Protein AF-A0A7J7UQL2-F1 (afdb_monomer_lite)

Foldseek 3Di:
DDDDDDDDFPDPPPGDDDPVVVVVCVVCQAPNVNPRHGPVPDDCPDPVVVVVVVVVQVVVCVVVVPDPVDDDDDDPDPPLVVLPVVCCPPQVPDQPTDDDFDDDADSSVSSVVVVVVPDDPDDDDDPPPDPDDHPPPPDD

Secondary structure (DSSP, 8-state):
-PPP-------SSS-PPPHHHHHHHHHHSSSSTTSSS-TTTS-TTSHHHHHHHHHHHHHHHHHTT--TTS-----SSHHHHHHHHHHHHHTTT-TT--------SHHHHHHHHHHHTT---S---------S--TT----

pLDDT: mean 80.56, std 21.31, range [31.09, 97.5]

Sequence (140 aa):
MDAPRQVVNFGPGPAKLPRSVLLEIQKELLDYKGVGISVLEMSHRSADFAKILNNTENLVRELLAVPDNYKVIFVQGGGSGQFSAVPLNLIGLKAGRCADYVVTGAWSAKAVQCRHDRRCSGAGSLHEEIFGDASAVNTS

Organism: Myotis myotis (NCBI:txid51298)

Radius of gyration: 21.89 Å; chains: 1; bounding box: 59×41×55 Å

InterPro domains:
  IPR000192 Aminotransferase class V domain [PF00266] (8-110)
  IPR015421 Pyridoxal phosphate-dependent transferase, major domain [G3DSA:3.40.640.10] (19-124)
  IPR015424 Pyridoxal phosphate-dependent transferase [SSF53383] (6-114)
  IPR022278 Phosphoserine aminotransferase [PTHR43247] (1-113)

Structure (mmCIF, N/CA/C/O backbone):
data_AF-A0A7J7UQL2-F1
#
_entry.id   AF-A0A7J7UQL2-F1
#
loop_
_atom_site.group_PDB
_atom_site.id
_atom_site.type_symbol
_atom_site.label_atom_id
_atom_site.label_alt_id
_atom_site.label_comp_id
_atom_site.label_asym_id
_atom_site.label_entity_id
_atom_site.label_seq_id
_atom_site.pdbx_PDB_ins_code
_atom_site.Cartn_x
_atom_site.Cartn_y
_atom_site.Cartn_z
_atom_site.occupancy
_atom_site.B_iso_or_equiv
_atom_site.auth_seq_id
_atom_site.auth_comp_id
_atom_site.auth_asym_id
_atom_site.auth_atom_id
_atom_site.pdbx_PDB_model_num
ATOM 1 N N . MET A 1 1 ? -30.761 20.679 12.360 1.00 46.12 1 MET A N 1
ATOM 2 C CA . MET A 1 1 ? -29.525 19.950 12.012 1.00 46.12 1 MET A CA 1
ATOM 3 C C . MET A 1 1 ? -29.585 19.724 10.516 1.00 46.12 1 MET A C 1
ATOM 5 O O . MET A 1 1 ? -30.375 18.891 10.088 1.00 46.12 1 MET A O 1
ATOM 9 N N . ASP A 1 2 ? -28.881 20.538 9.730 1.00 59.34 2 ASP A N 1
ATOM 10 C CA . ASP A 1 2 ? -28.851 20.369 8.274 1.00 59.34 2 ASP A CA 1
ATOM 11 C C . ASP A 1 2 ? -28.284 18.997 7.909 1.00 59.34 2 ASP A C 1
ATOM 13 O O . ASP A 1 2 ? -27.339 18.509 8.538 1.00 59.34 2 ASP A O 1
ATOM 17 N N . ALA A 1 3 ? -28.878 18.357 6.902 1.00 64.69 3 ALA A N 1
ATOM 18 C CA . ALA A 1 3 ? -28.365 17.102 6.380 1.00 64.69 3 ALA A CA 1
ATOM 19 C C . ALA A 1 3 ? -26.927 17.313 5.860 1.00 64.69 3 ALA A C 1
ATOM 21 O O . ALA A 1 3 ? -26.658 18.310 5.184 1.00 64.69 3 ALA A O 1
ATOM 22 N N . PRO A 1 4 ? -25.984 16.399 6.150 1.00 71.88 4 PRO A N 1
ATOM 23 C CA . PRO A 1 4 ? -24.593 16.584 5.763 1.00 71.88 4 PRO A CA 1
ATOM 24 C C . PRO A 1 4 ? -24.465 16.654 4.236 1.00 71.88 4 PRO A C 1
ATOM 26 O O . PRO A 1 4 ? -24.879 15.737 3.523 1.00 71.88 4 PRO A O 1
ATOM 29 N N . ARG A 1 5 ? -23.860 17.740 3.737 1.00 80.25 5 ARG A N 1
ATOM 30 C CA . ARG A 1 5 ? -23.565 17.944 2.313 1.00 80.25 5 ARG A CA 1
ATOM 31 C C . ARG A 1 5 ? -22.692 16.798 1.798 1.00 80.25 5 ARG A C 1
ATOM 33 O O . ARG A 1 5 ? -21.523 16.691 2.165 1.00 80.25 5 ARG A O 1
ATOM 40 N N . GLN A 1 6 ? -23.235 15.963 0.915 1.00 77.31 6 GLN A N 1
ATOM 41 C CA . GLN A 1 6 ? -22.441 14.952 0.221 1.00 77.31 6 GLN A CA 1
ATOM 42 C C . GLN A 1 6 ? -21.734 15.578 -0.981 1.00 77.31 6 GLN A C 1
ATOM 44 O O . GLN A 1 6 ? -22.369 15.981 -1.951 1.00 77.31 6 GLN A O 1
ATOM 49 N N . VAL A 1 7 ? -20.407 15.667 -0.905 1.00 87.31 7 VAL A N 1
ATOM 50 C CA . VAL A 1 7 ? -19.553 16.123 -2.007 1.00 87.31 7 VAL A CA 1
ATOM 51 C C . VAL A 1 7 ? -18.981 14.906 -2.725 1.00 87.31 7 VAL A C 1
ATOM 53 O O . VAL A 1 7 ? -18.471 13.978 -2.091 1.00 87.31 7 VAL A O 1
ATOM 56 N N . VAL A 1 8 ? -19.054 14.904 -4.055 1.00 87.81 8 VAL A N 1
ATOM 57 C CA . VAL A 1 8 ? -18.401 13.881 -4.874 1.00 87.81 8 VAL A CA 1
ATOM 58 C C . VAL A 1 8 ? -16.965 14.324 -5.143 1.00 87.81 8 VAL A C 1
ATOM 60 O O . VAL A 1 8 ? -16.736 15.348 -5.778 1.00 87.81 8 VAL A O 1
ATOM 63 N N . ASN A 1 9 ? -16.001 13.565 -4.620 1.00 91.19 9 ASN A N 1
ATOM 64 C CA . ASN A 1 9 ? -14.576 13.799 -4.838 1.00 91.19 9 ASN A CA 1
ATOM 65 C C . ASN A 1 9 ? -14.090 12.990 -6.055 1.00 91.19 9 ASN A C 1
ATOM 67 O O . ASN A 1 9 ? -14.076 11.760 -5.990 1.00 91.19 9 ASN A O 1
ATOM 71 N N . PHE A 1 10 ? -13.687 13.689 -7.121 1.00 92.44 10 PHE A N 1
ATOM 72 C CA . PHE A 1 10 ? -13.074 13.133 -8.339 1.00 92.44 10 PHE A CA 1
ATOM 73 C C . PHE A 1 10 ? -11.545 13.338 -8.387 1.00 92.44 10 PHE A C 1
ATOM 75 O O . PHE A 1 10 ? -10.944 13.301 -9.457 1.00 92.44 10 PHE A O 1
ATOM 82 N N . GLY A 1 11 ? -10.908 13.600 -7.243 1.00 90.62 11 GLY A N 1
ATOM 83 C CA . GLY A 1 11 ? -9.466 13.805 -7.149 1.00 90.62 11 GLY A CA 1
ATOM 84 C C . GLY A 1 11 ? -8.667 12.589 -7.652 1.00 90.62 11 GLY A C 1
ATOM 85 O O . GLY A 1 11 ? -9.007 11.457 -7.299 1.00 90.62 11 GLY A O 1
ATOM 86 N N . PRO A 1 12 ? -7.594 12.799 -8.438 1.00 89.38 12 PRO A N 1
ATOM 87 C CA . PRO A 1 12 ? -6.811 11.719 -9.049 1.00 89.38 12 PRO A CA 1
ATOM 88 C C . PRO A 1 12 ? -5.833 11.031 -8.079 1.00 89.38 12 PRO A C 1
ATOM 90 O O . PRO A 1 12 ? -5.232 10.018 -8.429 1.00 89.38 12 PRO A O 1
ATOM 93 N N . GLY A 1 13 ? -5.654 11.569 -6.868 1.00 87.00 13 GLY A N 1
ATOM 94 C CA . GLY A 1 13 ? -4.718 11.061 -5.867 1.00 87.00 13 GLY A CA 1
ATOM 95 C C . GLY A 1 13 ? -4.235 12.170 -4.919 1.00 87.00 13 GLY A C 1
ATOM 96 O O . GLY A 1 13 ? -3.643 13.131 -5.406 1.00 87.00 13 GLY A O 1
ATOM 97 N N . PRO A 1 14 ? -4.437 12.063 -3.588 1.00 89.50 14 PRO A N 1
ATOM 98 C CA . PRO A 1 14 ? -5.223 11.041 -2.889 1.00 89.50 14 PRO A CA 1
ATOM 99 C C . PRO A 1 14 ? -6.691 10.998 -3.345 1.00 89.50 14 PRO A C 1
ATOM 101 O O . PRO A 1 14 ? -7.272 12.022 -3.702 1.00 89.50 14 PRO A O 1
ATOM 104 N N . ALA A 1 15 ? -7.282 9.802 -3.354 1.00 91.94 15 ALA A N 1
ATOM 105 C CA . ALA A 1 15 ? -8.616 9.546 -3.902 1.00 91.94 15 ALA A CA 1
ATOM 106 C C . ALA A 1 15 ? -9.674 9.311 -2.806 1.00 91.94 15 ALA A C 1
ATOM 108 O O . ALA A 1 15 ? -9.377 9.254 -1.611 1.00 91.94 15 ALA A O 1
ATOM 109 N N . LYS A 1 16 ? -10.940 9.180 -3.218 1.00 92.62 16 LYS A N 1
ATOM 110 C CA . LYS A 1 16 ? -12.085 8.957 -2.322 1.00 92.62 16 LYS A CA 1
ATOM 111 C C . LYS A 1 16 ? -12.026 7.578 -1.649 1.00 92.62 16 LYS A C 1
ATOM 113 O O . LYS A 1 16 ? -11.925 6.562 -2.329 1.00 92.62 16 LYS A O 1
ATOM 118 N N . LEU A 1 17 ? -12.222 7.544 -0.329 1.00 92.31 17 LEU A N 1
ATOM 119 C CA . LEU A 1 17 ? -12.448 6.312 0.436 1.00 92.31 17 LEU A CA 1
ATOM 120 C C . LEU A 1 17 ? -13.950 5.992 0.591 1.00 92.31 17 LEU A C 1
ATOM 122 O O . LEU A 1 17 ? -14.778 6.913 0.612 1.00 92.31 17 LEU A O 1
ATOM 126 N N . PRO A 1 18 ? -14.332 4.707 0.735 1.00 92.56 18 PRO A N 1
ATOM 127 C CA . PRO A 1 18 ? -15.701 4.322 1.069 1.00 92.56 18 PRO A CA 1
ATOM 128 C C . PRO A 1 18 ? -16.153 4.912 2.411 1.00 92.56 18 PRO A C 1
ATOM 130 O O . PRO A 1 18 ? -15.407 4.925 3.390 1.00 92.56 18 PRO A O 1
ATOM 133 N N . ARG A 1 19 ? -17.410 5.366 2.485 1.00 91.38 19 ARG A N 1
ATOM 134 C CA . ARG A 1 19 ? -17.951 6.003 3.700 1.00 91.38 19 ARG A CA 1
ATOM 135 C C . ARG A 1 19 ? -17.992 5.055 4.902 1.00 91.38 19 ARG A C 1
ATOM 137 O O . ARG A 1 19 ? -17.806 5.513 6.022 1.00 91.38 19 ARG A O 1
ATOM 144 N N . SER A 1 20 ? -18.222 3.761 4.676 1.00 94.88 20 SER A N 1
ATOM 145 C CA . SER A 1 20 ? -18.202 2.738 5.729 1.00 94.88 20 SER A CA 1
ATOM 146 C C . SER A 1 20 ? -16.859 2.699 6.457 1.00 94.88 20 SER A C 1
ATOM 148 O O . SER A 1 20 ? -16.841 2.741 7.681 1.00 94.88 20 SER A O 1
ATOM 150 N N . VAL A 1 21 ? -15.754 2.738 5.708 1.00 94.69 21 VAL A N 1
ATOM 151 C CA . VAL A 1 21 ? -14.387 2.736 6.251 1.00 94.69 21 VAL A CA 1
ATOM 152 C C . VAL A 1 21 ? -14.123 3.993 7.079 1.00 94.69 21 VAL A C 1
ATOM 154 O O . VAL A 1 21 ? -13.596 3.909 8.181 1.00 94.69 21 VAL A O 1
ATOM 157 N N . LEU A 1 22 ? -14.541 5.169 6.597 1.00 93.94 22 LEU A N 1
ATOM 158 C CA . LEU A 1 22 ? -14.377 6.422 7.347 1.00 93.94 22 LEU A CA 1
ATOM 159 C C . LEU A 1 22 ? -15.142 6.414 8.679 1.00 93.94 22 LEU A C 1
ATOM 161 O O . LEU A 1 22 ? -14.644 6.935 9.673 1.00 93.94 22 LEU A O 1
ATOM 165 N N . LEU A 1 23 ? -16.342 5.827 8.703 1.00 94.88 23 LEU A N 1
ATOM 166 C CA . LEU A 1 23 ? -17.138 5.697 9.926 1.00 94.88 23 LEU A CA 1
ATOM 167 C C . LEU A 1 23 ? -16.520 4.702 10.915 1.00 94.88 23 LEU A C 1
ATOM 169 O O . LEU A 1 23 ? -16.622 4.916 12.118 1.00 94.88 23 LEU A O 1
ATOM 173 N N . GLU A 1 24 ? -15.896 3.631 10.431 1.00 95.06 24 GLU A N 1
ATOM 174 C CA . GLU A 1 24 ? -15.162 2.679 11.271 1.00 95.06 24 GLU A CA 1
ATOM 175 C C . GLU A 1 24 ? -13.923 3.335 11.887 1.00 95.06 24 GLU A C 1
ATOM 177 O O . GLU A 1 24 ? -13.784 3.337 13.107 1.00 95.06 24 GLU A O 1
ATOM 182 N N . ILE A 1 25 ? -13.111 4.020 11.071 1.00 94.69 25 ILE A N 1
ATOM 183 C CA . ILE A 1 25 ? -11.954 4.790 11.551 1.00 94.69 25 ILE A CA 1
ATOM 184 C C . ILE A 1 25 ? -12.392 5.813 12.597 1.00 94.69 25 ILE A C 1
ATOM 186 O O . ILE A 1 25 ? -11.768 5.909 13.644 1.00 94.69 25 ILE A O 1
ATOM 190 N N . GLN A 1 26 ? -13.474 6.560 12.351 1.00 95.38 26 GLN A N 1
ATOM 191 C CA . GLN A 1 26 ? -13.977 7.550 13.306 1.00 95.38 26 GLN A CA 1
ATOM 192 C C . GLN A 1 26 ? -14.330 6.925 14.663 1.00 95.38 26 GLN A C 1
ATOM 194 O O . GLN A 1 26 ? -14.062 7.538 15.694 1.00 95.38 26 GLN A O 1
ATOM 199 N N . LYS A 1 27 ? -14.939 5.733 14.666 1.00 95.38 27 LYS A N 1
ATOM 200 C CA . LYS A 1 27 ? -15.328 5.031 15.897 1.00 95.38 27 LYS A CA 1
ATOM 201 C C . LYS A 1 27 ? -14.121 4.501 16.667 1.00 95.38 27 LYS A C 1
ATOM 203 O O . LYS A 1 27 ? -14.112 4.594 17.887 1.00 95.38 27 LYS A O 1
ATOM 208 N N . GLU A 1 28 ? -13.128 3.966 15.962 1.00 94.56 28 GLU A N 1
ATOM 209 C CA . GLU A 1 28 ? -11.957 3.310 16.561 1.00 94.56 28 GLU A CA 1
ATOM 210 C C . GLU A 1 28 ? -10.748 4.248 16.735 1.00 94.56 28 GLU A C 1
ATOM 212 O O . GLU A 1 28 ? -9.689 3.819 17.188 1.00 94.56 28 GLU A O 1
ATOM 217 N N . LEU A 1 29 ? -10.868 5.534 16.378 1.00 94.81 29 LEU A N 1
ATOM 218 C CA . LEU A 1 29 ? -9.722 6.448 16.347 1.00 94.81 29 LEU A CA 1
ATOM 219 C C . LEU A 1 29 ? -9.076 6.639 17.722 1.00 94.81 29 LEU A C 1
ATOM 221 O O . LEU A 1 29 ? -7.854 6.731 17.803 1.00 94.81 29 LEU A O 1
ATOM 225 N N . LEU A 1 30 ? -9.890 6.738 18.775 1.00 95.50 30 LEU A N 1
ATOM 226 C CA . LEU A 1 30 ? -9.422 6.964 20.147 1.00 95.50 30 LEU A CA 1
ATOM 227 C C . LEU A 1 30 ? -9.173 5.658 20.907 1.00 95.50 30 LEU A C 1
ATOM 229 O O . LEU A 1 30 ? -8.340 5.628 21.805 1.00 95.50 30 LEU A O 1
ATOM 233 N N . ASP A 1 31 ? -9.886 4.595 20.545 1.00 95.12 31 ASP A N 1
ATOM 234 C CA . ASP A 1 31 ? -9.735 3.271 21.135 1.00 95.12 31 ASP A CA 1
ATOM 235 C C . ASP A 1 31 ? -9.839 2.221 20.032 1.00 95.12 31 ASP A C 1
ATOM 237 O O . ASP A 1 31 ? -10.923 1.920 19.517 1.00 95.12 31 ASP A O 1
ATOM 241 N N . TYR A 1 32 ? -8.685 1.672 19.659 1.00 93.50 32 TYR A N 1
ATOM 242 C CA . TYR A 1 32 ? -8.629 0.605 18.681 1.00 93.50 32 TYR A CA 1
ATOM 243 C C . TYR A 1 32 ? -9.141 -0.696 19.302 1.00 93.50 32 TYR A C 1
ATOM 245 O O . TYR A 1 32 ? -8.438 -1.344 20.075 1.00 93.50 32 TYR A O 1
ATOM 253 N N . LYS A 1 33 ? -10.363 -1.100 18.943 1.00 90.62 33 LYS A N 1
ATOM 254 C CA . LYS A 1 33 ? -10.967 -2.399 19.303 1.00 90.62 33 LYS A CA 1
ATOM 255 C C . LYS A 1 33 ? -10.916 -2.750 20.800 1.00 90.62 33 LYS A C 1
ATOM 257 O O . LYS A 1 33 ? -10.847 -3.929 21.146 1.00 90.62 33 LYS A O 1
ATOM 262 N N . GLY A 1 34 ? -10.980 -1.753 21.682 1.00 90.88 34 GLY A N 1
ATOM 263 C CA . GLY A 1 34 ? -10.977 -1.954 23.133 1.00 90.88 34 GLY A CA 1
ATOM 264 C C . GLY A 1 34 ? -9.587 -2.169 23.737 1.00 90.88 34 GLY A C 1
ATOM 265 O O . GLY A 1 34 ? -9.488 -2.658 24.862 1.00 90.88 34 GLY A O 1
ATOM 266 N N . VAL A 1 35 ? -8.513 -1.846 23.008 1.00 89.75 35 VAL A N 1
ATOM 267 C CA . VAL A 1 35 ? -7.133 -1.873 23.528 1.00 89.75 35 VAL A CA 1
ATOM 268 C C . VAL A 1 35 ? -6.866 -0.669 24.449 1.00 89.75 35 VAL A C 1
ATOM 270 O O . VAL A 1 35 ? -5.941 -0.702 25.259 1.00 89.75 35 VAL A O 1
ATOM 273 N N . GLY A 1 36 ? -7.693 0.378 24.372 1.00 91.88 36 GLY A N 1
ATOM 274 C CA . GLY A 1 36 ? -7.615 1.570 25.219 1.00 91.88 36 GLY A CA 1
ATOM 275 C C . GLY A 1 36 ? -6.625 2.631 24.732 1.00 91.88 36 GLY A C 1
ATOM 276 O O . GLY A 1 36 ? -6.380 3.597 25.449 1.00 91.88 36 GLY A O 1
ATOM 277 N N . ILE A 1 37 ? -6.057 2.455 23.536 1.00 93.62 37 ILE A N 1
ATOM 278 C CA . ILE A 1 37 ? -5.175 3.424 22.871 1.00 93.62 37 ILE A CA 1
ATOM 279 C C . ILE A 1 37 ? -5.521 3.533 21.387 1.00 93.62 37 ILE A C 1
ATOM 281 O O . ILE A 1 37 ? -6.072 2.600 20.789 1.00 93.62 37 ILE A O 1
ATOM 285 N N . SER A 1 38 ? -5.158 4.660 20.777 1.00 94.62 38 SER A N 1
ATOM 286 C CA . SER A 1 38 ? -5.298 4.852 19.338 1.00 94.62 38 SER A CA 1
ATOM 287 C C . SER A 1 38 ? -4.328 3.958 18.571 1.00 94.62 38 SER A C 1
ATOM 289 O O . SER A 1 38 ? -3.179 3.790 18.979 1.00 94.62 38 SER A O 1
ATOM 291 N N . VAL A 1 39 ? -4.724 3.497 17.379 1.00 94.06 39 VAL A N 1
ATOM 292 C CA . VAL A 1 39 ? -3.812 2.828 16.429 1.00 94.06 39 VAL A CA 1
ATOM 293 C C . VAL A 1 39 ? -2.560 3.662 16.120 1.00 94.06 39 VAL A C 1
ATOM 295 O O . VAL A 1 39 ? -1.502 3.110 15.831 1.00 94.06 39 VAL A O 1
ATOM 298 N N . LEU A 1 40 ? -2.666 4.990 16.222 1.00 94.50 40 LEU A N 1
ATOM 299 C CA . LEU A 1 40 ? -1.565 5.930 16.001 1.00 94.50 40 LEU A CA 1
ATOM 300 C C . LEU A 1 40 ? -0.519 5.910 17.128 1.00 94.50 40 LEU A C 1
ATOM 302 O O . LEU A 1 40 ? 0.621 6.313 16.913 1.00 94.50 40 LEU A O 1
ATOM 306 N N . GLU A 1 41 ? -0.899 5.441 18.314 1.00 94.12 41 GLU A N 1
ATOM 307 C CA . GLU A 1 41 ? -0.053 5.351 19.510 1.00 94.12 41 GLU A CA 1
ATOM 308 C C . GLU A 1 41 ? 0.487 3.927 19.720 1.00 94.12 41 GLU A C 1
ATOM 310 O O . GLU A 1 41 ? 1.404 3.703 20.514 1.00 94.12 41 GLU A O 1
ATOM 315 N N . MET A 1 42 ? -0.066 2.946 18.999 1.00 93.69 42 MET A N 1
ATOM 316 C CA . MET A 1 42 ? 0.338 1.549 19.103 1.00 93.69 42 MET A CA 1
ATOM 317 C C . MET A 1 42 ? 1.775 1.346 18.625 1.00 93.69 42 MET A C 1
ATOM 319 O O . MET A 1 42 ? 2.188 1.775 17.547 1.00 93.69 42 MET A O 1
ATOM 323 N N . SER A 1 43 ? 2.543 0.586 19.403 1.00 94.38 43 SER A N 1
ATOM 324 C CA . SER A 1 43 ? 3.863 0.133 18.972 1.00 94.38 43 SER A CA 1
ATOM 325 C C . SER A 1 43 ? 3.739 -0.778 17.750 1.00 94.38 43 SER A C 1
ATOM 327 O O . SER A 1 43 ? 3.023 -1.780 17.792 1.00 94.38 43 SER A O 1
ATOM 329 N N . HIS A 1 44 ? 4.534 -0.513 16.711 1.00 93.31 44 HIS A N 1
ATOM 330 C CA . HIS A 1 44 ? 4.636 -1.372 15.522 1.00 93.31 44 HIS A CA 1
ATOM 331 C C . HIS A 1 44 ? 5.149 -2.795 15.823 1.00 93.31 44 HIS A C 1
ATOM 333 O O . HIS A 1 44 ? 5.100 -3.669 14.964 1.00 93.31 44 HIS A O 1
ATOM 339 N N . ARG A 1 45 ? 5.667 -3.037 17.036 1.00 93.31 45 ARG A N 1
ATOM 340 C CA . ARG A 1 45 ? 6.113 -4.360 17.510 1.00 93.31 45 ARG A CA 1
ATOM 341 C C . ARG A 1 45 ? 5.080 -5.064 18.390 1.00 93.31 45 ARG A C 1
ATOM 343 O O . ARG A 1 45 ? 5.333 -6.177 18.839 1.00 93.31 45 ARG A O 1
ATOM 350 N N . SER A 1 46 ? 3.957 -4.412 18.693 1.00 94.31 46 SER A N 1
ATOM 351 C CA . SER A 1 46 ? 2.890 -5.009 19.498 1.00 94.31 46 SER A CA 1
ATOM 352 C C . SER A 1 46 ? 2.205 -6.153 18.747 1.00 94.31 46 SER A C 1
ATOM 354 O O . SER A 1 46 ? 2.126 -6.149 17.517 1.00 94.31 46 SER A O 1
ATOM 356 N N . ALA A 1 47 ? 1.676 -7.127 19.493 1.00 93.88 47 ALA A N 1
ATOM 357 C CA . ALA A 1 47 ? 0.916 -8.231 18.911 1.00 93.88 47 ALA A CA 1
ATOM 358 C C . ALA A 1 47 ? -0.325 -7.730 18.157 1.00 93.88 47 ALA A C 1
ATOM 360 O O . ALA A 1 47 ? -0.689 -8.289 17.126 1.00 93.88 47 ALA A O 1
ATOM 361 N N . ASP A 1 48 ? -0.958 -6.661 18.636 1.00 93.38 48 ASP A N 1
ATOM 362 C CA . ASP A 1 48 ? -2.145 -6.102 17.998 1.00 93.38 48 ASP A CA 1
ATOM 363 C C . ASP A 1 48 ? -1.819 -5.396 16.679 1.00 93.38 48 ASP A C 1
ATOM 365 O O . ASP A 1 48 ? -2.516 -5.621 15.690 1.00 93.38 48 ASP A O 1
ATOM 369 N N . PHE A 1 49 ? -0.703 -4.662 16.594 1.00 94.69 49 PHE A N 1
ATOM 370 C CA . PHE A 1 49 ? -0.234 -4.141 15.307 1.00 94.69 49 PHE A CA 1
ATOM 371 C C . PHE A 1 49 ? 0.174 -5.267 14.344 1.00 94.69 49 PHE A C 1
ATOM 373 O O . PHE A 1 49 ? -0.142 -5.212 13.156 1.00 94.69 49 PHE A O 1
ATOM 380 N N . ALA A 1 50 ? 0.815 -6.328 14.845 1.00 95.12 50 ALA A N 1
ATOM 381 C CA . ALA A 1 50 ? 1.156 -7.489 14.024 1.00 95.12 50 ALA A CA 1
ATOM 382 C C . ALA A 1 50 ? -0.093 -8.162 13.424 1.00 95.12 50 ALA A C 1
ATOM 384 O O . ALA A 1 50 ? -0.070 -8.562 12.262 1.00 95.12 50 ALA A O 1
ATOM 385 N N . LYS A 1 51 ? -1.211 -8.227 14.166 1.00 95.50 51 LYS A N 1
ATOM 386 C CA . LYS A 1 51 ? -2.500 -8.698 13.625 1.00 95.50 51 LYS A CA 1
ATOM 387 C C . LYS A 1 51 ? -2.991 -7.806 12.483 1.00 95.50 51 LYS A C 1
ATOM 389 O O . LYS A 1 51 ? -3.425 -8.336 11.464 1.00 95.50 51 LYS A O 1
ATOM 394 N N . ILE A 1 52 ? -2.907 -6.478 12.622 1.00 95.38 52 ILE A N 1
ATOM 395 C CA . ILE A 1 52 ? -3.286 -5.532 11.554 1.00 95.38 52 ILE A CA 1
ATOM 396 C C . ILE A 1 52 ? -2.460 -5.798 10.294 1.00 95.38 52 ILE A C 1
ATOM 398 O O . ILE A 1 52 ? -3.019 -5.931 9.202 1.00 95.38 52 ILE A O 1
ATOM 402 N N . LEU A 1 53 ? -1.141 -5.913 10.450 1.00 96.12 53 LEU A N 1
ATOM 403 C CA . LEU A 1 53 ? -0.223 -6.142 9.340 1.00 96.12 53 LEU A CA 1
ATOM 404 C C . LEU A 1 53 ? -0.499 -7.477 8.636 1.00 96.12 53 LEU A C 1
ATOM 406 O O . LEU A 1 53 ? -0.687 -7.493 7.422 1.00 96.12 53 LEU A O 1
ATOM 410 N N . ASN A 1 54 ? -0.605 -8.570 9.396 1.00 96.25 54 ASN A N 1
ATOM 411 C CA . ASN A 1 54 ? -0.855 -9.909 8.855 1.00 96.25 54 ASN A CA 1
ATOM 412 C C . ASN A 1 54 ? -2.213 -9.997 8.149 1.00 96.25 54 ASN A C 1
ATOM 414 O O . ASN A 1 54 ? -2.313 -10.569 7.067 1.00 96.25 54 ASN A O 1
ATOM 418 N N . ASN A 1 55 ? -3.257 -9.398 8.728 1.00 96.69 55 ASN A N 1
ATOM 419 C CA . ASN A 1 55 ? -4.575 -9.358 8.097 1.00 96.69 55 ASN A CA 1
ATOM 420 C C . ASN A 1 55 ? -4.536 -8.569 6.784 1.00 96.69 55 ASN A C 1
ATOM 422 O O . ASN A 1 55 ? -5.112 -9.004 5.792 1.00 96.69 55 ASN A O 1
ATOM 426 N N . THR A 1 56 ? -3.826 -7.439 6.759 1.00 96.94 56 THR A N 1
ATOM 427 C CA . THR A 1 56 ? -3.672 -6.626 5.545 1.00 96.94 56 THR A CA 1
ATOM 428 C C . THR A 1 56 ? -2.906 -7.390 4.465 1.00 96.94 56 THR A C 1
ATOM 430 O O . THR A 1 56 ? -3.328 -7.395 3.311 1.00 96.94 56 THR A O 1
ATOM 433 N N . GLU A 1 57 ? -1.816 -8.077 4.823 1.00 96.88 57 GLU A N 1
ATOM 434 C CA . GLU A 1 57 ? -1.062 -8.918 3.887 1.00 96.88 57 GLU A CA 1
ATOM 435 C C . GLU A 1 57 ? -1.937 -10.031 3.296 1.00 96.88 57 GLU A C 1
ATOM 437 O O . GLU A 1 57 ? -1.968 -10.212 2.077 1.00 96.88 57 GLU A O 1
ATOM 442 N N . ASN A 1 58 ? -2.675 -10.746 4.148 1.00 97.00 58 ASN A N 1
ATOM 443 C CA . ASN A 1 58 ? -3.541 -11.843 3.725 1.00 97.00 58 ASN A CA 1
ATOM 444 C C . ASN A 1 58 ? -4.649 -11.365 2.783 1.00 97.00 58 ASN A C 1
ATOM 446 O O . ASN A 1 58 ? -4.874 -11.997 1.755 1.00 97.00 58 ASN A O 1
ATOM 450 N N . LEU A 1 59 ? -5.280 -10.223 3.072 1.00 97.50 59 LEU A N 1
ATOM 451 C CA . LEU A 1 59 ? -6.304 -9.638 2.201 1.00 97.50 59 LEU A CA 1
ATOM 452 C C . LEU A 1 59 ? -5.748 -9.260 0.824 1.00 97.50 59 LEU A C 1
ATOM 454 O O . LEU A 1 59 ? -6.401 -9.497 -0.189 1.00 97.50 59 LEU A O 1
ATOM 458 N N . VAL A 1 60 ? -4.536 -8.699 0.762 1.00 97.19 60 VAL A N 1
ATOM 459 C CA . VAL A 1 60 ? -3.874 -8.397 -0.520 1.00 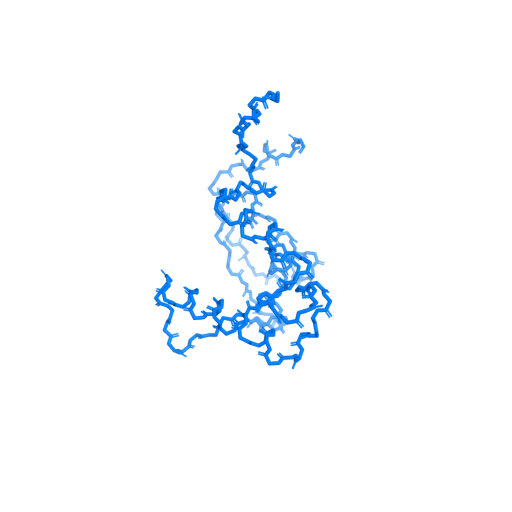97.19 60 VAL A CA 1
ATOM 460 C C . VAL A 1 60 ? -3.595 -9.685 -1.294 1.00 97.19 60 VAL A C 1
ATOM 462 O O . VAL A 1 60 ? -3.839 -9.744 -2.501 1.00 97.19 60 VAL A O 1
ATOM 465 N N . ARG A 1 61 ? -3.105 -10.720 -0.605 1.00 97.06 61 ARG A N 1
ATOM 466 C CA . ARG A 1 61 ? -2.799 -12.025 -1.199 1.00 97.06 61 ARG A CA 1
ATOM 467 C C . ARG A 1 61 ? -4.046 -12.712 -1.744 1.00 97.06 61 ARG A C 1
ATOM 469 O O . ARG A 1 61 ? -3.997 -13.227 -2.856 1.00 97.06 61 ARG A O 1
ATOM 476 N N . GLU A 1 62 ? -5.141 -12.678 -0.992 1.00 97.25 62 GLU A N 1
ATOM 477 C CA . GLU A 1 62 ? -6.439 -13.227 -1.383 1.00 97.25 62 GLU A CA 1
ATOM 478 C C . GLU A 1 62 ? -7.019 -12.476 -2.587 1.00 97.25 62 GLU A C 1
ATOM 480 O O . GLU A 1 62 ? -7.340 -13.091 -3.602 1.00 97.25 62 GLU A O 1
ATOM 485 N N . LEU A 1 63 ? -7.084 -11.142 -2.516 1.00 97.38 63 LEU A N 1
ATOM 486 C CA . LEU A 1 63 ? -7.730 -10.320 -3.542 1.00 97.38 63 LEU A CA 1
ATOM 487 C C . LEU A 1 63 ? -6.993 -10.350 -4.888 1.00 97.38 63 LEU A C 1
ATOM 489 O O . LEU A 1 63 ? -7.628 -10.298 -5.940 1.00 97.38 63 LEU A O 1
ATOM 493 N N . LEU A 1 64 ? -5.659 -10.411 -4.860 1.00 97.12 64 LEU A N 1
ATOM 494 C CA . LEU A 1 64 ? -4.817 -10.434 -6.061 1.00 97.12 64 LEU A CA 1
ATOM 495 C C . LEU A 1 64 ? -4.350 -11.846 -6.447 1.00 97.12 64 LEU A C 1
ATOM 497 O O . LEU A 1 64 ? -3.582 -11.978 -7.398 1.00 97.12 64 LEU A O 1
ATOM 501 N N . ALA A 1 65 ? -4.782 -12.882 -5.716 1.00 96.62 65 ALA A N 1
ATOM 502 C CA . ALA A 1 65 ? -4.353 -14.272 -5.893 1.00 96.62 65 ALA A CA 1
ATOM 503 C C . ALA A 1 65 ? -2.816 -14.428 -5.977 1.00 96.62 65 ALA A C 1
ATOM 505 O O . ALA A 1 65 ? -2.281 -15.070 -6.884 1.00 96.62 65 ALA A O 1
ATOM 506 N N . VAL A 1 66 ? -2.085 -13.808 -5.043 1.00 95.94 66 VAL A N 1
ATOM 507 C CA . VAL A 1 66 ? -0.611 -13.790 -5.060 1.00 95.94 66 VAL A CA 1
ATOM 508 C C . VAL A 1 66 ? -0.052 -15.152 -4.617 1.00 95.94 66 VAL A C 1
ATOM 510 O O . VAL A 1 66 ? -0.316 -15.563 -3.484 1.00 95.94 66 VAL A O 1
ATOM 513 N N . PRO A 1 67 ? 0.772 -15.836 -5.433 1.00 95.50 67 PRO A N 1
ATOM 514 C CA . PRO A 1 67 ? 1.282 -17.157 -5.078 1.00 95.50 67 PRO A CA 1
ATOM 515 C C . PRO A 1 67 ? 2.360 -17.108 -3.981 1.00 95.50 67 PRO A C 1
ATOM 517 O O . PRO A 1 67 ? 2.991 -16.076 -3.730 1.00 95.50 67 PRO A O 1
ATOM 520 N N . ASP A 1 68 ? 2.591 -18.248 -3.325 1.00 94.50 68 ASP A N 1
ATOM 521 C CA . ASP A 1 68 ? 3.446 -18.357 -2.128 1.00 94.50 68 ASP A CA 1
ATOM 522 C C . ASP A 1 68 ? 4.930 -18.054 -2.381 1.00 94.50 68 ASP A C 1
ATOM 524 O O . ASP A 1 68 ? 5.680 -17.721 -1.458 1.00 94.50 68 ASP A O 1
ATOM 528 N N . ASN A 1 69 ? 5.368 -18.122 -3.640 1.00 96.81 69 ASN A N 1
ATOM 529 C CA . ASN A 1 69 ? 6.725 -17.769 -4.049 1.00 96.81 69 ASN A CA 1
ATOM 530 C C . ASN A 1 69 ? 6.966 -16.248 -4.142 1.00 96.81 69 ASN A C 1
ATOM 532 O O . ASN A 1 69 ? 8.091 -15.840 -4.429 1.00 96.81 69 ASN A O 1
ATOM 536 N N . TYR A 1 70 ? 5.956 -15.411 -3.870 1.00 96.56 70 TYR A N 1
ATOM 537 C CA . TYR A 1 70 ? 6.085 -13.952 -3.805 1.00 96.56 70 TYR A CA 1
ATOM 538 C C . TYR A 1 70 ? 5.906 -13.410 -2.385 1.00 96.56 70 TYR A C 1
ATOM 540 O O . TYR A 1 70 ? 5.114 -13.901 -1.572 1.00 96.56 70 TYR A O 1
ATOM 548 N N . LYS A 1 71 ? 6.630 -12.323 -2.102 1.00 94.81 71 LYS A N 1
ATOM 549 C CA . LYS A 1 71 ? 6.538 -11.569 -0.848 1.00 94.81 71 LYS A CA 1
ATOM 550 C C . LYS A 1 71 ? 5.808 -10.250 -1.071 1.00 94.81 71 LYS A C 1
ATOM 552 O O . LYS A 1 71 ? 6.099 -9.536 -2.026 1.00 94.81 71 LYS A O 1
ATOM 557 N N . VAL A 1 72 ? 4.888 -9.932 -0.165 1.00 95.69 72 VAL A N 1
ATOM 558 C CA . VAL A 1 72 ? 4.210 -8.635 -0.096 1.00 95.69 72 VAL A CA 1
ATOM 559 C C . VAL A 1 72 ? 4.965 -7.786 0.920 1.00 95.69 72 VAL A C 1
ATOM 561 O O . VAL A 1 72 ? 5.246 -8.243 2.024 1.00 95.69 72 VAL A O 1
ATOM 564 N N . ILE A 1 73 ? 5.341 -6.567 0.537 1.00 94.94 73 ILE A N 1
ATOM 565 C CA . ILE A 1 73 ? 6.089 -5.647 1.399 1.00 94.94 73 ILE A CA 1
ATOM 566 C C . ILE A 1 73 ? 5.397 -4.287 1.449 1.00 94.94 73 ILE A C 1
ATOM 568 O O . ILE A 1 73 ? 4.916 -3.788 0.433 1.00 94.94 73 ILE A O 1
ATOM 572 N N . PHE A 1 74 ? 5.383 -3.672 2.631 1.00 95.62 74 PHE A N 1
ATOM 573 C CA . PHE A 1 74 ? 4.853 -2.327 2.849 1.00 95.62 74 PHE A CA 1
ATOM 574 C C . PHE A 1 74 ? 6.017 -1.369 3.084 1.00 95.62 74 PHE A C 1
ATOM 576 O O . PHE A 1 74 ? 6.722 -1.463 4.088 1.00 95.62 74 PHE A O 1
ATOM 583 N N . VAL A 1 75 ? 6.245 -0.462 2.135 1.00 95.69 75 VAL A N 1
ATOM 584 C CA . VAL A 1 75 ? 7.398 0.446 2.134 1.00 95.69 75 VAL A CA 1
ATOM 585 C C . VAL A 1 75 ? 6.964 1.891 1.936 1.00 95.69 75 VAL A C 1
ATOM 587 O O . VAL A 1 75 ? 6.007 2.187 1.224 1.00 95.69 75 VAL A O 1
ATOM 590 N N . GLN A 1 76 ? 7.699 2.800 2.571 1.00 94.94 76 GLN A N 1
ATOM 591 C CA . GLN A 1 76 ? 7.516 4.240 2.411 1.00 94.94 76 GLN A CA 1
ATOM 592 C C . GLN A 1 76 ? 8.163 4.737 1.104 1.00 94.94 76 GLN A C 1
ATOM 594 O O . GLN A 1 76 ? 8.929 4.025 0.455 1.00 94.94 76 GLN A O 1
ATOM 599 N N . GLY A 1 77 ? 7.866 5.981 0.717 1.00 90.38 77 GLY A N 1
ATOM 600 C CA . GLY A 1 77 ? 8.438 6.629 -0.475 1.00 90.38 77 GLY A CA 1
ATOM 601 C C . GLY A 1 77 ? 7.569 6.559 -1.737 1.00 90.38 77 GLY A C 1
ATOM 602 O O . GLY A 1 77 ? 7.923 7.156 -2.755 1.00 90.38 77 GLY A O 1
ATOM 603 N N . GLY A 1 78 ? 6.415 5.886 -1.668 1.00 92.31 78 GLY A N 1
ATOM 604 C CA . GLY A 1 78 ? 5.423 5.833 -2.746 1.00 92.31 78 GLY A CA 1
ATOM 605 C C . GLY A 1 78 ? 5.953 5.247 -4.061 1.00 92.31 78 GLY A C 1
ATOM 606 O O . GLY A 1 78 ? 7.049 4.687 -4.120 1.00 92.31 78 GLY A O 1
ATOM 607 N N . GLY A 1 79 ? 5.178 5.397 -5.142 1.00 90.06 79 GLY A N 1
ATOM 608 C CA . GLY A 1 79 ? 5.557 4.888 -6.470 1.00 90.06 79 GLY A CA 1
ATOM 609 C C . GLY A 1 79 ? 6.861 5.499 -6.997 1.00 90.06 79 GLY A C 1
ATOM 610 O O . GLY A 1 79 ? 7.716 4.785 -7.513 1.00 90.06 79 GLY A O 1
ATOM 611 N N . SER A 1 80 ? 7.067 6.801 -6.772 1.00 90.75 80 SER A N 1
ATOM 612 C CA . SER A 1 80 ? 8.281 7.508 -7.199 1.00 90.75 80 SER A CA 1
ATOM 613 C C . SER A 1 80 ? 9.554 6.976 -6.532 1.00 90.75 80 SER A C 1
ATOM 615 O O . SER A 1 80 ? 10.584 6.865 -7.192 1.00 90.75 80 SER A O 1
ATOM 617 N N . GLY A 1 81 ? 9.505 6.609 -5.244 1.00 90.69 81 GLY A N 1
ATOM 618 C CA . GLY A 1 81 ? 10.651 6.002 -4.557 1.00 90.69 81 GLY A CA 1
ATOM 619 C C . GLY A 1 81 ? 11.067 4.669 -5.187 1.00 90.69 81 GLY A C 1
ATOM 620 O O . GLY A 1 81 ? 12.259 4.366 -5.298 1.00 90.69 81 GLY A O 1
ATOM 621 N N . GLN A 1 82 ? 10.093 3.909 -5.696 1.00 92.69 82 GLN A N 1
ATOM 622 C CA . GLN A 1 82 ? 10.352 2.625 -6.346 1.00 92.69 82 GLN A CA 1
ATOM 623 C C . GLN A 1 82 ? 11.017 2.756 -7.721 1.00 92.69 82 GLN A C 1
ATOM 625 O O . GLN A 1 82 ? 11.738 1.839 -8.115 1.00 92.69 82 GLN A O 1
ATOM 630 N N . PHE A 1 83 ? 10.904 3.905 -8.404 1.00 91.50 83 PHE A N 1
ATOM 631 C CA . PHE A 1 83 ? 11.625 4.152 -9.664 1.00 91.50 83 PHE A CA 1
ATOM 632 C C . PHE A 1 83 ? 13.142 3.993 -9.512 1.00 91.50 83 PHE A C 1
ATOM 634 O O 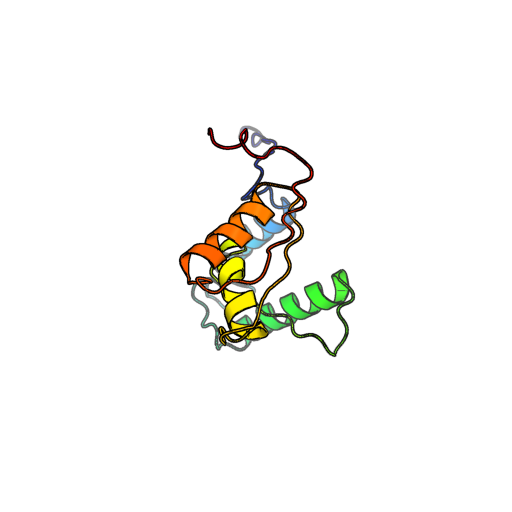. PHE A 1 83 ? 13.808 3.525 -10.432 1.00 91.50 83 PHE A O 1
ATOM 641 N N . SER A 1 84 ? 13.685 4.338 -8.339 1.00 87.88 84 SER A N 1
ATOM 642 C CA . SER A 1 84 ? 15.104 4.138 -8.020 1.00 87.88 84 SER A CA 1
ATOM 643 C C . SER A 1 84 ? 15.368 2.801 -7.325 1.00 87.88 84 SER A C 1
ATOM 645 O O . SER A 1 84 ? 16.383 2.162 -7.594 1.00 87.88 84 SER A O 1
ATOM 647 N N . ALA A 1 85 ? 14.478 2.357 -6.431 1.00 89.25 85 ALA A N 1
ATOM 648 C CA . ALA A 1 85 ? 14.705 1.145 -5.644 1.00 89.25 85 ALA A CA 1
ATOM 649 C C . ALA A 1 85 ? 14.795 -0.120 -6.515 1.00 89.25 85 ALA A C 1
ATOM 651 O O . ALA A 1 85 ? 15.670 -0.956 -6.286 1.00 89.25 85 ALA A O 1
ATOM 652 N N . VAL A 1 86 ? 13.950 -0.247 -7.542 1.00 90.19 86 VAL A N 1
ATOM 653 C CA . VAL A 1 86 ? 13.940 -1.411 -8.443 1.00 90.19 86 VAL A CA 1
ATOM 654 C C . VAL A 1 86 ? 15.284 -1.600 -9.171 1.00 90.19 86 VAL A C 1
ATOM 656 O O . VAL A 1 86 ? 15.898 -2.658 -9.001 1.00 90.19 86 VAL A O 1
ATOM 659 N N . PRO A 1 87 ? 15.819 -0.616 -9.928 1.00 86.62 87 PRO A N 1
ATOM 660 C CA . PRO A 1 87 ? 17.098 -0.793 -10.617 1.00 86.62 87 PRO A CA 1
ATOM 661 C C . PRO A 1 87 ? 18.286 -0.962 -9.657 1.00 86.62 87 PRO A C 1
ATOM 663 O O . PRO A 1 87 ? 19.217 -1.705 -9.981 1.00 86.62 87 PRO A O 1
ATOM 666 N N . LEU A 1 88 ? 18.253 -0.334 -8.473 1.00 86.94 88 LEU A N 1
ATOM 667 C CA . LEU A 1 88 ? 19.297 -0.497 -7.453 1.00 86.94 88 LEU A CA 1
ATOM 668 C C . LEU A 1 88 ? 19.410 -1.944 -6.961 1.00 86.94 88 LEU A C 1
ATOM 670 O O . LEU A 1 88 ? 20.522 -2.445 -6.809 1.00 86.94 88 LEU A O 1
ATOM 674 N N . ASN A 1 89 ? 18.278 -2.618 -6.753 1.00 88.75 89 ASN A N 1
ATOM 675 C CA . ASN A 1 89 ? 18.257 -3.984 -6.232 1.00 88.75 89 ASN A CA 1
ATOM 676 C C . ASN A 1 89 ? 18.452 -5.047 -7.325 1.00 88.75 89 ASN A C 1
ATOM 678 O O . ASN A 1 89 ? 19.170 -6.017 -7.103 1.00 88.75 89 ASN A O 1
ATOM 682 N N . LEU A 1 90 ? 17.842 -4.880 -8.505 1.00 86.88 90 LEU A N 1
ATOM 683 C CA . LEU A 1 90 ? 17.833 -5.934 -9.532 1.00 86.88 90 LEU A CA 1
ATOM 684 C C . LEU A 1 90 ? 19.067 -5.915 -10.442 1.00 86.88 90 LEU A C 1
ATOM 686 O O . LEU A 1 90 ? 19.621 -6.958 -10.784 1.00 86.88 90 LEU A O 1
ATOM 690 N N . ILE A 1 91 ? 19.514 -4.726 -10.847 1.00 83.19 91 ILE A N 1
ATOM 691 C CA . ILE A 1 91 ? 20.586 -4.576 -11.844 1.00 83.19 91 ILE A CA 1
ATOM 692 C C . ILE A 1 91 ? 21.945 -4.477 -11.142 1.00 83.19 91 ILE A C 1
ATOM 694 O O . ILE A 1 91 ? 22.973 -4.886 -11.693 1.00 83.19 91 ILE A O 1
ATOM 698 N N . GLY A 1 92 ? 21.949 -3.996 -9.894 1.00 67.75 92 GLY A N 1
ATOM 699 C CA . GLY A 1 92 ? 23.129 -3.919 -9.034 1.00 67.75 92 GLY A CA 1
ATOM 700 C C . GLY A 1 92 ? 24.154 -2.868 -9.468 1.00 67.75 92 GLY A C 1
ATOM 701 O O . GLY A 1 92 ? 25.311 -2.977 -9.076 1.00 67.75 92 GLY A O 1
ATOM 702 N N . LEU A 1 93 ? 23.751 -1.898 -10.306 1.00 66.38 93 LEU A N 1
ATOM 703 C CA . LEU A 1 93 ? 24.565 -0.781 -10.822 1.00 66.38 93 LEU A CA 1
ATOM 704 C C . LEU A 1 93 ? 25.985 -1.162 -11.296 1.00 66.38 93 LEU A C 1
ATOM 706 O O . LEU A 1 93 ? 26.926 -0.379 -11.169 1.00 66.38 93 LEU A O 1
ATOM 710 N N . LYS A 1 94 ? 26.165 -2.368 -11.846 1.00 66.94 94 LYS A N 1
ATOM 711 C CA . LYS A 1 94 ? 27.451 -2.790 -12.418 1.00 66.94 94 LYS A CA 1
ATOM 712 C C . LYS A 1 94 ? 27.597 -2.254 -13.839 1.00 66.94 94 LYS A C 1
ATOM 714 O O . LYS A 1 94 ? 26.632 -2.252 -14.605 1.00 66.94 94 LYS A O 1
ATOM 719 N N . ALA A 1 95 ? 28.814 -1.842 -14.192 1.00 65.81 95 ALA A N 1
ATOM 720 C CA . ALA A 1 95 ? 29.144 -1.421 -15.549 1.00 65.81 95 ALA A CA 1
ATOM 721 C C . ALA A 1 95 ? 28.757 -2.517 -16.561 1.00 65.81 95 ALA A C 1
ATOM 723 O O . ALA A 1 95 ? 29.004 -3.699 -16.322 1.00 65.81 95 ALA A O 1
ATOM 724 N N . GLY A 1 96 ? 28.111 -2.117 -17.661 1.00 68.62 96 GLY A N 1
ATOM 725 C CA . GLY A 1 96 ? 27.638 -3.026 -18.711 1.00 68.62 96 GLY A CA 1
ATOM 726 C C . GLY A 1 96 ? 26.255 -3.648 -18.482 1.00 68.62 96 GLY A C 1
ATOM 727 O O . GLY A 1 96 ? 25.830 -4.460 -19.297 1.00 68.62 96 GLY A O 1
ATOM 728 N N . ARG A 1 97 ? 25.534 -3.292 -17.407 1.00 74.56 97 ARG A N 1
ATOM 729 C CA . ARG A 1 97 ? 24.151 -3.746 -17.194 1.00 74.56 97 ARG A CA 1
ATOM 730 C C . ARG A 1 97 ? 23.124 -2.651 -17.492 1.00 74.56 97 ARG A C 1
ATOM 732 O O . ARG A 1 97 ? 23.099 -1.605 -16.839 1.00 74.56 97 ARG A O 1
ATOM 739 N N . CYS A 1 98 ? 22.230 -2.933 -18.433 1.00 76.69 98 CYS A N 1
ATOM 740 C CA . CYS A 1 98 ? 21.158 -2.034 -18.859 1.00 76.69 98 CYS A CA 1
ATOM 741 C C . CYS A 1 98 ? 19.799 -2.461 -18.278 1.00 76.69 98 CYS A C 1
ATOM 743 O O . CYS A 1 98 ? 19.663 -3.564 -17.750 1.00 76.69 98 CYS A O 1
ATOM 745 N N . ALA A 1 99 ? 18.819 -1.557 -18.317 1.00 83.50 99 ALA A N 1
ATOM 746 C CA . ALA A 1 99 ? 17.414 -1.899 -18.110 1.00 83.50 99 ALA A CA 1
ATOM 747 C C . ALA A 1 99 ? 16.610 -1.392 -19.293 1.00 83.50 99 ALA A C 1
ATOM 749 O O . ALA A 1 99 ? 16.812 -0.252 -19.714 1.00 83.50 99 ALA A O 1
ATOM 750 N N . ASP A 1 100 ? 15.673 -2.215 -19.731 1.00 87.56 100 ASP A N 1
ATOM 751 C CA . ASP A 1 100 ? 14.719 -1.858 -20.764 1.00 87.56 100 ASP A CA 1
ATOM 752 C C . ASP A 1 100 ? 13.469 -1.259 -20.113 1.00 87.56 100 ASP A C 1
ATOM 754 O O . ASP A 1 100 ? 12.980 -1.751 -19.091 1.00 87.56 100 ASP A O 1
ATOM 758 N N . TYR A 1 101 ? 12.969 -0.170 -20.693 1.00 88.56 101 TYR A N 1
ATOM 759 C CA . TYR A 1 101 ? 11.773 0.531 -20.234 1.00 88.56 101 TYR A CA 1
ATOM 760 C C . TYR A 1 101 ? 10.784 0.646 -21.387 1.00 88.56 101 TYR A C 1
ATOM 762 O O . TYR A 1 101 ? 11.150 1.058 -22.482 1.00 88.56 101 TYR A O 1
ATOM 770 N N . VAL A 1 102 ? 9.516 0.342 -21.117 1.00 93.25 102 VAL A N 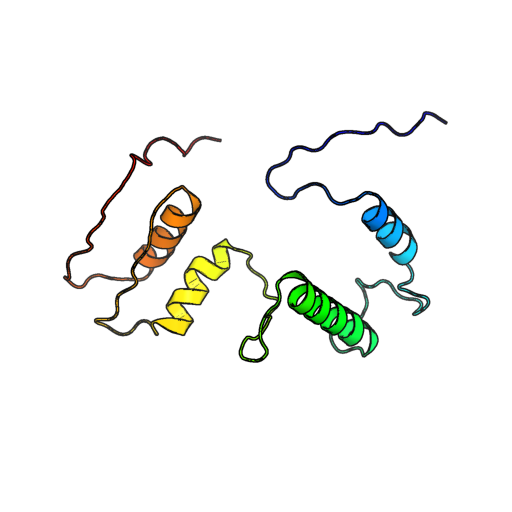1
ATOM 771 C CA . VAL A 1 102 ? 8.415 0.623 -22.044 1.00 93.25 102 VAL A CA 1
ATOM 772 C C . VAL A 1 102 ? 7.796 1.957 -21.636 1.00 93.25 102 VAL A C 1
ATOM 774 O O . VAL A 1 102 ? 7.270 2.085 -20.527 1.00 93.25 102 VAL A O 1
ATOM 777 N N . VAL A 1 103 ? 7.901 2.969 -22.501 1.00 93.81 103 VAL A N 1
ATOM 778 C CA . VAL A 1 103 ? 7.444 4.335 -22.211 1.00 93.81 103 VAL A CA 1
ATOM 779 C C . VAL A 1 103 ? 6.092 4.581 -22.871 1.00 93.81 103 VAL A C 1
ATOM 781 O O . VAL A 1 103 ? 5.997 4.650 -24.089 1.00 93.81 103 VAL A O 1
ATOM 784 N N . THR A 1 104 ? 5.045 4.729 -22.058 1.00 95.25 104 THR A N 1
ATOM 785 C CA . THR A 1 104 ? 3.661 4.937 -22.526 1.00 95.25 104 THR A CA 1
ATOM 786 C C . THR A 1 104 ? 2.993 6.182 -21.936 1.00 95.25 104 THR A C 1
ATOM 788 O O . THR A 1 104 ? 1.824 6.447 -22.202 1.00 95.25 104 THR A O 1
ATOM 791 N N . GLY A 1 105 ? 3.699 6.952 -21.103 1.00 94.00 105 GLY A N 1
ATOM 792 C CA . GLY A 1 105 ? 3.184 8.191 -20.523 1.00 94.00 105 GLY A CA 1
ATOM 793 C C . GLY A 1 105 ? 4.117 8.836 -19.498 1.00 94.00 105 GLY A C 1
ATOM 794 O O . GLY A 1 105 ? 5.271 8.434 -19.319 1.00 94.00 105 GLY A O 1
ATOM 795 N N . ALA A 1 106 ? 3.590 9.837 -18.785 1.00 92.81 106 ALA A N 1
ATOM 796 C CA . ALA A 1 106 ? 4.367 10.677 -17.869 1.00 92.81 106 ALA A CA 1
ATOM 797 C C . ALA A 1 106 ? 5.072 9.881 -16.752 1.00 92.81 106 ALA A C 1
ATOM 799 O O . ALA A 1 106 ? 6.225 10.159 -16.422 1.00 92.81 106 ALA A O 1
ATOM 800 N N . TRP A 1 107 ? 4.421 8.856 -16.190 1.00 92.75 107 TRP A N 1
ATOM 801 C CA . TRP A 1 107 ? 5.004 8.052 -15.108 1.00 92.75 107 TRP A CA 1
ATOM 802 C C . TRP A 1 107 ? 6.174 7.180 -15.576 1.00 92.75 107 TRP A C 1
ATOM 804 O O . TRP A 1 107 ? 7.203 7.138 -14.903 1.00 92.75 107 TRP A O 1
ATOM 814 N N . SER A 1 108 ? 6.056 6.532 -16.740 1.00 91.62 108 SER A N 1
ATOM 815 C CA . SER A 1 108 ? 7.146 5.739 -17.323 1.00 91.62 108 SER A CA 1
ATOM 816 C C . SER A 1 108 ? 8.322 6.617 -17.756 1.00 91.62 108 SER A C 1
ATOM 818 O O . SER A 1 108 ? 9.469 6.256 -17.504 1.00 91.62 108 SER A O 1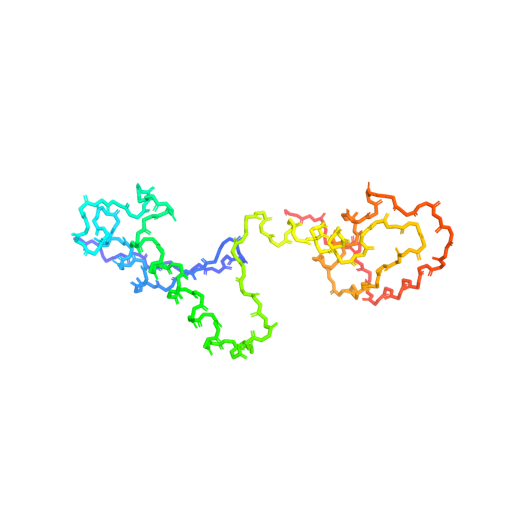
ATOM 820 N N . ALA A 1 109 ? 8.057 7.806 -18.312 1.00 91.56 109 ALA A N 1
ATOM 821 C CA . ALA A 1 109 ? 9.105 8.765 -18.668 1.00 91.56 109 ALA A CA 1
ATOM 822 C C . ALA A 1 109 ? 9.871 9.250 -17.423 1.00 91.56 109 ALA A C 1
ATOM 824 O O . ALA A 1 109 ? 11.10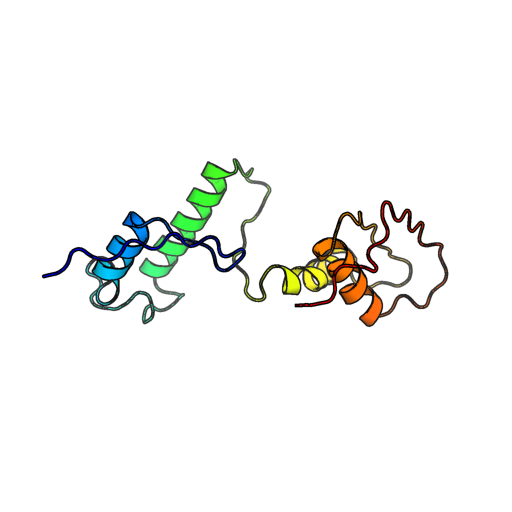3 9.274 -17.399 1.00 91.56 109 ALA A O 1
ATOM 825 N N . LYS A 1 110 ? 9.151 9.543 -16.331 1.00 88.88 110 LYS A N 1
ATOM 826 C CA . LYS A 1 110 ? 9.759 9.937 -15.053 1.00 88.88 110 LYS A CA 1
ATOM 827 C C . LYS A 1 110 ? 10.638 8.834 -14.456 1.00 88.88 110 LYS A C 1
ATOM 829 O O . LYS A 1 110 ? 11.694 9.137 -13.902 1.00 88.88 110 LYS A O 1
ATOM 834 N N . ALA A 1 111 ? 10.246 7.567 -14.601 1.00 88.75 111 ALA A N 1
ATOM 835 C CA . ALA A 1 111 ? 11.050 6.435 -14.142 1.00 88.75 111 ALA A CA 1
ATOM 836 C C . ALA A 1 111 ? 12.399 6.331 -14.882 1.00 88.75 111 ALA A C 1
ATOM 838 O O . ALA A 1 111 ? 13.427 6.094 -14.242 1.00 88.75 111 ALA A O 1
ATOM 839 N N . VAL A 1 112 ? 12.415 6.572 -16.199 1.00 86.88 112 VAL A N 1
ATOM 840 C CA . VAL A 1 112 ? 13.647 6.611 -17.013 1.00 86.88 112 VAL A CA 1
ATOM 841 C C . VAL A 1 112 ? 14.541 7.787 -16.610 1.00 86.88 112 VAL A C 1
ATOM 843 O O . VAL A 1 112 ? 15.753 7.613 -16.446 1.00 86.88 112 VAL A O 1
ATOM 846 N N . GLN A 1 113 ? 13.959 8.969 -16.386 1.00 82.62 113 GLN A N 1
ATOM 847 C CA . GLN A 1 113 ? 14.712 10.161 -15.983 1.00 82.62 113 GLN A CA 1
ATOM 848 C C . GLN A 1 113 ? 15.431 9.967 -14.640 1.00 82.62 113 GLN A C 1
ATOM 850 O O . GLN A 1 113 ? 16.617 10.276 -14.521 1.00 82.62 113 GLN A O 1
ATOM 855 N N . CYS A 1 114 ? 14.750 9.400 -13.637 1.00 69.44 114 CYS A N 1
ATOM 856 C CA . CYS A 1 114 ? 15.351 9.125 -12.326 1.00 69.44 114 CYS A CA 1
ATOM 857 C C . CYS A 1 114 ? 16.558 8.172 -12.400 1.00 69.44 114 CYS A C 1
ATOM 859 O O . CYS A 1 114 ? 17.424 8.210 -11.525 1.00 69.44 114 CYS A O 1
ATOM 861 N N . ARG A 1 115 ? 16.637 7.324 -13.435 1.00 63.19 115 ARG A N 1
ATOM 862 C CA . ARG A 1 115 ? 17.801 6.468 -13.695 1.00 63.19 115 ARG A CA 1
ATOM 863 C C . ARG A 1 115 ? 18.960 7.246 -14.316 1.00 63.19 115 ARG A C 1
ATOM 865 O O . ARG A 1 115 ? 20.100 7.060 -13.892 1.00 63.19 115 ARG A O 1
ATOM 872 N N . HIS A 1 116 ? 18.681 8.081 -15.320 1.00 56.97 116 HIS A N 1
ATOM 873 C CA . HIS A 1 116 ? 19.705 8.826 -16.065 1.00 56.97 116 HIS A CA 1
ATOM 874 C C . HIS A 1 116 ? 20.552 9.727 -15.163 1.00 56.97 116 HIS A C 1
ATOM 876 O O . HIS A 1 116 ? 21.772 9.784 -15.325 1.00 56.97 116 HIS A O 1
ATOM 882 N N . ASP A 1 117 ? 19.928 10.321 -14.145 1.00 56.34 117 ASP A N 1
ATOM 883 C CA . ASP A 1 117 ? 20.589 11.178 -13.152 1.00 56.34 117 ASP A CA 1
ATOM 884 C C . ASP A 1 117 ? 21.678 10.439 -12.331 1.00 56.34 117 ASP A C 1
ATOM 886 O O . ASP A 1 117 ? 22.495 11.054 -11.649 1.00 56.34 117 ASP A O 1
ATOM 890 N N . ARG A 1 118 ? 21.744 9.096 -12.410 1.00 51.34 118 ARG A N 1
ATOM 891 C CA . ARG A 1 118 ? 22.681 8.247 -11.647 1.00 51.34 118 ARG A CA 1
ATOM 892 C C . ARG A 1 118 ? 23.735 7.485 -12.472 1.00 51.34 118 ARG A C 1
ATOM 894 O O . ARG A 1 118 ? 24.327 6.549 -11.943 1.00 51.34 118 ARG A O 1
ATOM 901 N N . ARG A 1 119 ? 24.070 7.949 -13.687 1.00 43.59 119 ARG A N 1
ATOM 902 C CA . ARG A 1 119 ? 25.130 7.442 -14.605 1.00 43.59 119 ARG A CA 1
ATOM 903 C C . ARG A 1 119 ? 24.764 6.214 -15.449 1.00 43.59 119 ARG A C 1
ATOM 905 O O . ARG A 1 119 ? 24.816 5.075 -14.993 1.00 43.59 119 ARG A O 1
ATOM 912 N N . CYS A 1 120 ? 24.609 6.445 -16.751 1.00 41.19 120 CYS A N 1
ATOM 913 C CA . CYS A 1 120 ? 25.034 5.525 -17.812 1.00 41.19 120 CYS A CA 1
ATOM 914 C C . CYS A 1 120 ? 25.812 6.338 -18.858 1.00 41.19 120 CYS A C 1
ATOM 916 O O . CYS A 1 120 ? 25.265 6.759 -19.865 1.00 41.19 120 CYS A O 1
ATOM 918 N N . SER A 1 121 ? 27.091 6.611 -18.591 1.00 39.41 121 SER A N 1
ATOM 919 C CA . SER A 1 121 ? 27.999 7.327 -19.507 1.00 39.41 121 SER A CA 1
ATOM 920 C C . SER A 1 121 ? 28.891 6.352 -20.290 1.00 39.41 121 SER A C 1
ATOM 922 O O . SER A 1 121 ? 30.089 6.577 -20.427 1.00 39.41 121 SER A O 1
ATOM 924 N N . GLY A 1 122 ? 28.334 5.225 -20.739 1.00 35.41 122 GLY A N 1
ATOM 925 C CA . GLY A 1 122 ? 29.069 4.181 -21.455 1.00 35.41 122 GLY A CA 1
ATOM 926 C C . GLY A 1 122 ? 28.255 3.669 -22.633 1.00 35.41 122 GLY A C 1
ATOM 927 O O . GLY A 1 122 ? 27.166 3.143 -22.436 1.00 35.41 122 GLY A O 1
ATOM 928 N N . ALA A 1 123 ? 28.789 3.880 -23.834 1.00 40.12 123 ALA A N 1
ATOM 929 C CA . ALA A 1 123 ? 28.199 3.586 -25.131 1.00 40.12 123 ALA A CA 1
ATOM 930 C C . ALA A 1 123 ? 27.565 2.185 -25.238 1.00 40.12 123 ALA A C 1
ATOM 932 O O . ALA A 1 123 ? 28.204 1.171 -24.964 1.00 40.12 123 ALA A O 1
ATOM 933 N N . GLY A 1 124 ? 26.318 2.162 -25.704 1.00 31.09 124 GLY A N 1
ATOM 934 C CA . GLY A 1 124 ? 25.546 0.975 -26.060 1.00 31.09 124 GLY A CA 1
ATOM 935 C C . GLY A 1 124 ? 24.118 1.417 -26.354 1.00 31.09 124 GLY A C 1
ATOM 936 O O . GLY A 1 124 ? 23.398 1.784 -25.434 1.00 31.09 124 GLY A O 1
ATOM 937 N N . SER A 1 125 ? 23.773 1.486 -27.639 1.00 32.03 125 SER A N 1
ATOM 938 C CA . SER A 1 125 ? 22.524 2.009 -28.211 1.00 32.03 125 SER A CA 1
ATOM 939 C C . SER A 1 125 ? 21.279 1.781 -27.346 1.00 32.03 125 SER A C 1
ATOM 941 O O . SER A 1 125 ? 20.831 0.647 -27.180 1.00 32.03 125 SER A O 1
ATOM 943 N N . LEU A 1 126 ? 20.685 2.870 -26.856 1.00 41.25 126 LEU A N 1
ATOM 944 C CA . LEU A 1 126 ? 19.308 2.866 -26.378 1.00 41.25 126 LEU A CA 1
ATOM 945 C C . LEU A 1 126 ? 18.409 2.880 -27.620 1.00 41.25 126 LEU A C 1
ATOM 947 O O . LEU A 1 126 ? 18.410 3.855 -28.368 1.00 41.25 126 LEU A O 1
ATOM 951 N N . HIS A 1 127 ? 17.686 1.789 -27.870 1.00 32.53 127 HIS A N 1
ATOM 952 C CA . HIS A 1 127 ? 16.569 1.806 -28.812 1.00 32.53 127 HIS A CA 1
ATOM 953 C C . HIS A 1 127 ? 15.396 2.499 -28.111 1.00 32.53 127 HIS A C 1
ATOM 955 O O . HIS A 1 127 ? 14.620 1.884 -27.386 1.00 32.53 127 HIS A O 1
ATOM 961 N N . GLU A 1 128 ? 15.331 3.816 -28.268 1.00 44.22 128 GLU A N 1
ATOM 962 C CA . GLU A 1 128 ? 14.213 4.639 -27.827 1.00 44.22 128 GLU A CA 1
ATOM 963 C C . GLU A 1 128 ? 13.144 4.613 -28.933 1.00 44.22 128 GLU A C 1
ATOM 965 O O . GLU A 1 128 ? 13.120 5.464 -29.817 1.00 44.22 128 GLU A O 1
ATOM 970 N N . GLU A 1 129 ? 12.277 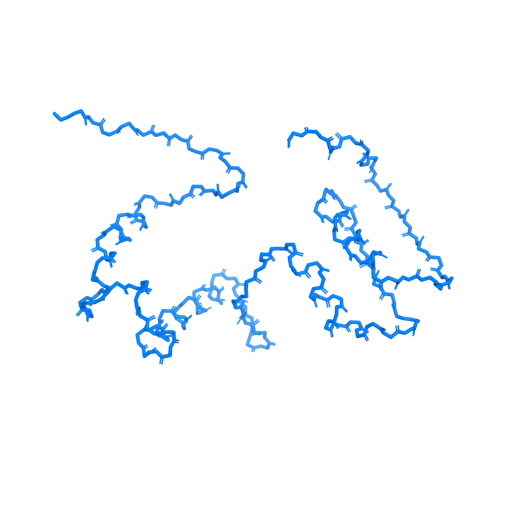3.595 -28.951 1.00 34.38 129 GLU A N 1
ATOM 971 C CA . GLU A 1 129 ? 11.049 3.667 -29.756 1.00 34.38 129 GLU A CA 1
ATOM 972 C C . GLU A 1 129 ? 10.011 4.491 -28.989 1.00 34.38 129 GLU A C 1
ATOM 974 O O . GLU A 1 129 ? 9.183 3.981 -28.233 1.00 34.38 129 GLU A O 1
ATOM 979 N N . ILE A 1 130 ? 10.099 5.811 -29.161 1.00 41.22 130 ILE A N 1
ATOM 980 C CA . ILE A 1 130 ? 9.105 6.765 -28.671 1.00 41.22 130 ILE A CA 1
ATOM 981 C C . ILE A 1 130 ? 7.845 6.622 -29.535 1.00 41.22 130 ILE A C 1
ATOM 983 O O . ILE A 1 130 ? 7.714 7.256 -30.582 1.00 41.22 130 ILE A O 1
ATOM 987 N N . PHE A 1 131 ? 6.882 5.814 -29.094 1.00 38.47 131 PHE A N 1
ATOM 988 C CA . PHE A 1 131 ? 5.507 5.931 -29.579 1.00 38.47 131 PHE A CA 1
ATOM 989 C C . PHE A 1 131 ? 4.820 7.095 -28.854 1.00 38.47 131 PHE A C 1
ATOM 991 O O . PHE A 1 131 ? 4.200 6.918 -27.809 1.00 38.47 131 PHE A O 1
ATOM 998 N N . GLY A 1 132 ? 4.926 8.292 -29.434 1.00 33.75 132 GLY A N 1
ATOM 999 C CA . GLY A 1 132 ? 4.138 9.463 -29.043 1.00 33.75 132 GLY A CA 1
ATOM 1000 C C . GLY A 1 132 ? 4.943 10.552 -28.339 1.00 33.75 132 GLY A C 1
ATOM 1001 O O . GLY A 1 132 ? 5.531 10.345 -27.282 1.00 33.75 132 GLY A O 1
ATOM 1002 N N . ASP A 1 133 ? 4.934 11.732 -28.953 1.00 31.91 133 ASP A N 1
ATOM 1003 C CA . ASP A 1 133 ? 5.555 12.967 -28.486 1.00 31.91 133 ASP A CA 1
ATOM 1004 C C . ASP A 1 133 ? 5.061 13.351 -27.074 1.00 31.91 133 ASP A C 1
ATOM 1006 O O . ASP A 1 133 ? 3.916 13.757 -26.874 1.00 31.91 133 ASP A O 1
ATOM 1010 N N . ALA A 1 134 ? 5.930 13.189 -26.073 1.00 40.56 134 ALA A N 1
ATOM 1011 C CA . ALA A 1 134 ? 5.660 13.519 -24.674 1.00 40.56 134 ALA A CA 1
ATOM 1012 C C . ALA A 1 134 ? 6.047 14.968 -24.310 1.00 40.56 134 ALA A C 1
ATOM 1014 O O . ALA A 1 134 ? 6.160 15.293 -23.126 1.00 40.56 134 ALA A O 1
ATOM 1015 N N . SER A 1 135 ? 6.237 15.857 -25.292 1.00 34.19 135 SER A N 1
ATOM 1016 C CA . SER A 1 135 ? 6.590 17.263 -25.041 1.00 34.19 135 SER A CA 1
ATOM 1017 C C . SER A 1 135 ? 5.439 18.135 -24.504 1.00 34.19 135 SER A C 1
ATOM 1019 O O . SER A 1 135 ? 5.674 19.279 -24.123 1.00 34.19 135 SER A O 1
ATOM 1021 N N . ALA A 1 136 ? 4.209 17.615 -24.397 1.00 34.88 136 ALA A N 1
ATOM 1022 C CA . ALA A 1 136 ? 3.026 18.430 -24.087 1.00 34.88 136 ALA A CA 1
ATOM 1023 C C . ALA A 1 136 ? 2.459 18.320 -22.654 1.00 34.88 136 ALA A C 1
ATOM 1025 O O . ALA A 1 136 ? 1.477 18.992 -22.350 1.00 34.88 136 ALA A O 1
ATOM 1026 N N . VAL A 1 137 ? 3.029 17.516 -21.746 1.00 38.84 137 VAL A N 1
ATOM 1027 C CA . VAL A 1 137 ? 2.448 17.327 -20.394 1.00 38.84 137 VAL A CA 1
ATOM 1028 C C . VAL A 1 137 ? 3.390 17.833 -19.307 1.00 38.84 137 VAL A C 1
ATOM 1030 O O . VAL A 1 137 ? 3.859 17.083 -18.455 1.00 38.84 137 VAL A O 1
ATOM 1033 N N . ASN A 1 138 ? 3.681 19.132 -19.341 1.00 37.16 138 ASN A N 1
ATOM 1034 C CA . ASN A 1 138 ? 4.251 19.825 -18.191 1.00 37.16 138 ASN A CA 1
ATOM 1035 C C . ASN A 1 138 ? 3.705 21.254 -18.075 1.00 37.16 138 ASN A C 1
ATOM 1037 O O . ASN A 1 138 ? 4.426 22.209 -18.325 1.00 37.16 138 ASN A O 1
ATOM 1041 N N . THR A 1 139 ? 2.434 21.385 -17.686 1.00 34.31 139 THR A N 1
ATOM 1042 C CA . THR A 1 139 ? 1.887 22.577 -17.013 1.00 34.31 139 THR A CA 1
ATOM 1043 C C . THR A 1 139 ? 0.622 22.192 -16.243 1.00 34.31 139 THR A C 1
ATOM 1045 O O . THR A 1 139 ? -0.420 21.979 -16.865 1.00 34.31 139 THR A O 1
ATOM 1048 N N . SER A 1 140 ? 0.720 22.090 -14.914 1.00 33.28 140 SER A N 1
ATOM 1049 C CA . SER A 1 140 ? -0.255 22.516 -13.882 1.00 33.28 140 SER A CA 1
ATOM 1050 C C . SER A 1 140 ? 0.217 22.039 -12.512 1.00 33.28 140 SER A C 1
ATOM 1052 O O . SER A 1 140 ? 0.443 20.817 -12.371 1.00 33.28 140 SER A O 1
#